Protein AF-A0AA90SZG0-F1 (afdb_monomer)

Mean predicted aligned error: 8.19 Å

pLDDT: mean 75.42, std 12.57, range [46.47, 90.94]

Nearest PDB structures (foldseek):
  5nmt-assembly1_A  TM=8.476E-01  e=6.159E-02  Mus musculus
  5nmt-assembly1_B  TM=8.519E-01  e=8.844E-02  Mus musculus
  6eho-assembly1_A-2  TM=8.075E-01  e=1.270E-01  Homo sapiens
  4n7e-assembly1_A  TM=8.299E-01  e=2.321E-01  Homo sapiens
  6fg9-assembly1_A  TM=7.788E-01  e=2.321E-01  Mus musculus

Sequence (59 aa):
MPQQHCYDLVYRHGLAVADDGATLLMASTSGGVWMSDNAGDSWHTLSTTMPPVYAACFA

Radius of gyration: 11.54 Å; Cα contacts (8 Å, |Δi|>4): 129; chains: 1; bounding box: 28×31×22 Å

Secondary structure (DSSP, 8-state):
---S-------GGGEEE-TTSS-EEEE-TTS-EEEESSTTSS-EEEES-PSPP------

Foldseek 3Di:
DDPPDDDFAFDPQQWEADPVNQWIWGAGQQGWIWIGNGNPPDIDTPTRPHHGDPHDYDD

Solvent-accessible surface area (backbone atoms only — not comparable to full-atom values): 3522 Å² total; per-residue (Å²): 131,84,91,69,89,83,81,77,62,56,51,87,46,8,55,26,72,42,96,82,72,25,36,34,38,42,28,17,44,76,8,37,28,34,38,16,78,57,64,64,79,51,76,45,78,77,44,65,78,45,71,66,41,77,64,46,75,84,133

Structure (mmCIF, N/CA/C/O backbone):
data_AF-A0AA90SZG0-F1
#
_entry.id   AF-A0AA90SZG0-F1
#
loop_
_atom_site.group_PDB
_atom_site.id
_atom_site.type_symbol
_atom_site.label_atom_id
_atom_site.label_alt_id
_atom_site.label_comp_id
_atom_site.label_asym_id
_atom_site.label_entity_id
_atom_site.label_seq_id
_atom_site.pdbx_PDB_ins_code
_atom_site.Cartn_x
_atom_site.Cartn_y
_atom_site.Cartn_z
_atom_site.occupancy
_atom_site.B_iso_or_equiv
_atom_site.auth_seq_id
_atom_site.auth_comp_id
_atom_site.auth_asym_id
_atom_site.auth_atom_id
_atom_site.pdbx_PDB_model_num
ATOM 1 N N . MET A 1 1 ? 17.863 17.602 9.227 1.00 49.34 1 MET A N 1
ATOM 2 C CA . MET A 1 1 ? 16.715 17.800 8.309 1.00 49.34 1 MET A CA 1
ATOM 3 C C . MET A 1 1 ? 15.465 18.069 9.140 1.00 49.34 1 MET A C 1
ATOM 5 O O . MET A 1 1 ? 15.439 17.587 1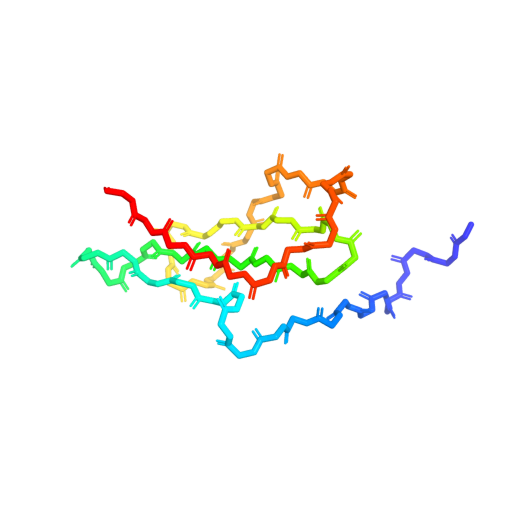0.269 1.00 49.34 1 MET A O 1
ATOM 9 N N . PRO A 1 2 ? 14.485 18.853 8.652 1.00 46.47 2 PRO A N 1
ATOM 10 C CA . PRO A 1 2 ? 13.275 19.177 9.410 1.00 46.47 2 PRO A CA 1
ATOM 11 C C . PRO A 1 2 ? 12.467 17.900 9.658 1.00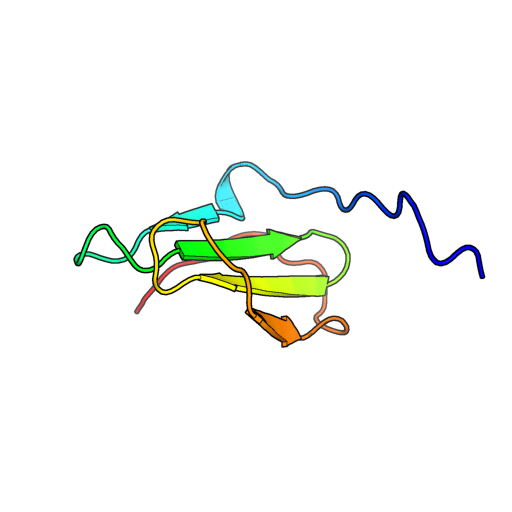 46.47 2 PRO A C 1
ATOM 13 O O . PRO A 1 2 ? 12.211 17.148 8.726 1.00 46.47 2 PRO A O 1
ATOM 16 N N . GLN A 1 3 ? 12.110 17.630 10.912 1.00 61.16 3 GLN A N 1
ATOM 17 C CA . GLN A 1 3 ? 11.424 16.395 11.325 1.00 61.16 3 GLN A CA 1
ATOM 18 C C . GLN A 1 3 ? 9.891 16.502 11.277 1.00 61.16 3 GLN A C 1
ATOM 20 O O . GLN A 1 3 ? 9.201 15.553 11.633 1.00 61.16 3 GLN A O 1
ATOM 25 N N . GLN A 1 4 ? 9.350 17.647 10.854 1.00 47.50 4 GLN A N 1
ATOM 26 C CA . GLN A 1 4 ? 7.914 17.923 10.851 1.00 47.50 4 GLN A CA 1
ATOM 27 C C . GLN A 1 4 ? 7.464 18.415 9.472 1.00 47.50 4 GLN A C 1
ATOM 29 O O . GLN A 1 4 ? 8.169 19.196 8.836 1.00 47.50 4 GLN A O 1
ATOM 34 N N . HIS A 1 5 ? 6.285 17.954 9.038 1.00 53.97 5 HIS A N 1
ATOM 35 C CA . HIS A 1 5 ? 5.666 18.242 7.733 1.00 53.97 5 HIS A CA 1
ATOM 36 C C . HIS A 1 5 ? 6.385 17.655 6.501 1.00 53.97 5 HIS A C 1
ATOM 38 O O . HIS A 1 5 ? 6.370 18.254 5.427 1.00 53.97 5 HIS A O 1
ATOM 44 N N . CYS A 1 6 ? 6.984 16.467 6.626 1.00 52.19 6 CYS A N 1
ATOM 45 C CA . CYS A 1 6 ? 7.405 15.694 5.456 1.00 52.19 6 CYS A CA 1
ATOM 46 C C . CYS A 1 6 ? 6.186 14.999 4.842 1.00 52.19 6 CYS A C 1
ATOM 48 O O . CYS A 1 6 ? 5.673 14.034 5.404 1.00 52.19 6 CYS A O 1
ATOM 50 N N . TYR A 1 7 ? 5.726 15.508 3.702 1.00 56.81 7 TYR A N 1
ATOM 51 C CA . TYR A 1 7 ? 4.665 14.889 2.916 1.00 56.81 7 TYR A CA 1
ATOM 52 C C . TYR A 1 7 ? 5.282 14.048 1.810 1.00 56.81 7 TYR A C 1
ATOM 54 O O . TYR A 1 7 ? 6.171 14.515 1.098 1.00 56.81 7 TYR A O 1
ATOM 62 N N . ASP A 1 8 ? 4.788 12.826 1.668 1.00 61.06 8 ASP A N 1
ATOM 63 C CA . ASP A 1 8 ? 5.191 11.932 0.598 1.00 61.06 8 ASP A CA 1
ATOM 64 C C . ASP A 1 8 ? 4.073 11.805 -0.437 1.00 61.06 8 ASP A C 1
ATOM 66 O O . ASP A 1 8 ? 2.887 11.777 -0.097 1.00 61.06 8 ASP A O 1
ATOM 70 N N . LEU A 1 9 ? 4.449 11.758 -1.710 1.00 64.31 9 LEU A N 1
ATOM 71 C CA . LEU A 1 9 ? 3.505 11.624 -2.809 1.00 64.31 9 LEU A CA 1
ATOM 72 C C . LEU A 1 9 ? 3.218 10.142 -3.040 1.00 64.31 9 LEU A C 1
ATOM 74 O O . LEU A 1 9 ? 4.095 9.364 -3.428 1.00 64.31 9 LEU A O 1
ATOM 78 N N . VAL A 1 10 ? 1.958 9.771 -2.838 1.00 59.72 10 VAL A N 1
ATOM 79 C CA . VAL A 1 10 ? 1.426 8.431 -3.092 1.00 59.72 10 VAL A CA 1
ATOM 80 C C . VAL A 1 10 ? 0.586 8.487 -4.368 1.00 59.72 10 VAL A C 1
ATOM 82 O O . VAL A 1 10 ? -0.337 9.296 -4.477 1.00 59.72 10 VAL A O 1
ATOM 85 N N . TYR A 1 11 ? 0.905 7.652 -5.362 1.00 59.16 11 TYR A N 1
ATOM 86 C CA . TYR A 1 11 ? 0.038 7.498 -6.534 1.00 59.16 11 TYR A CA 1
ATOM 87 C C . TYR A 1 11 ? -1.298 6.870 -6.125 1.00 59.16 11 TYR A C 1
ATOM 89 O O . TYR A 1 11 ? -1.370 6.122 -5.159 1.00 59.16 11 TYR A O 1
ATOM 97 N N . ARG A 1 12 ? -2.363 7.095 -6.906 1.00 58.19 12 ARG A N 1
ATOM 98 C CA . ARG A 1 12 ? -3.683 6.488 -6.643 1.00 58.19 12 ARG A CA 1
ATOM 99 C C . ARG A 1 12 ? -3.644 4.951 -6.554 1.00 58.19 12 ARG A C 1
ATOM 101 O O . ARG A 1 12 ? -4.434 4.379 -5.821 1.00 58.19 12 ARG A O 1
ATOM 108 N N . HIS A 1 13 ? -2.717 4.308 -7.270 1.00 61.84 13 HIS A N 1
ATOM 109 C CA . HIS A 1 13 ? -2.469 2.857 -7.219 1.00 61.84 13 HIS A CA 1
ATOM 110 C C . HIS A 1 13 ? -1.488 2.430 -6.111 1.00 61.84 13 HIS A C 1
ATOM 112 O O . HIS A 1 13 ? -1.154 1.255 -5.996 1.00 61.84 13 HIS A O 1
ATOM 118 N N . GLY A 1 14 ? -0.995 3.378 -5.315 1.00 65.31 14 GLY A N 1
ATOM 119 C CA . GLY A 1 14 ? -0.139 3.128 -4.162 1.00 65.31 14 GLY A CA 1
ATOM 120 C C . GLY A 1 14 ? -0.916 2.773 -2.896 1.00 65.31 14 GLY A C 1
ATOM 121 O O . GLY A 1 14 ? -0.278 2.493 -1.895 1.00 65.31 14 GLY A O 1
ATOM 122 N N . LEU A 1 15 ? -2.256 2.776 -2.919 1.00 79.25 15 LEU A N 1
ATOM 123 C CA . LEU A 1 15 ? -3.100 2.297 -1.821 1.00 79.25 15 LEU A CA 1
ATOM 124 C C . LEU A 1 15 ? -3.765 0.973 -2.218 1.00 79.25 15 LEU A C 1
ATOM 126 O O . LEU A 1 15 ? -4.513 0.931 -3.195 1.00 79.25 15 LEU A O 1
ATOM 130 N N . ALA A 1 16 ? -3.532 -0.073 -1.431 1.00 84.38 16 ALA A N 1
ATOM 131 C CA . ALA A 1 16 ? -4.236 -1.346 -1.511 1.00 84.38 16 ALA A CA 1
ATOM 132 C C . ALA A 1 16 ? -5.013 -1.605 -0.217 1.00 84.38 16 ALA A C 1
ATOM 134 O O . ALA A 1 16 ? -4.571 -1.234 0.870 1.00 84.38 16 ALA A O 1
ATOM 135 N N . VAL A 1 17 ? -6.160 -2.265 -0.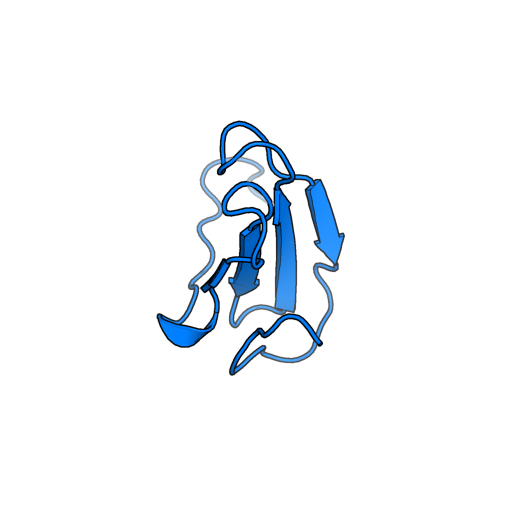350 1.00 85.38 17 VAL A N 1
ATOM 136 C CA . VAL A 1 17 ? -7.012 -2.711 0.758 1.00 85.38 17 VAL A CA 1
ATOM 137 C C . VAL A 1 17 ? -7.069 -4.231 0.688 1.00 85.38 17 VAL A C 1
ATOM 139 O O . VAL A 1 17 ? -7.266 -4.769 -0.402 1.00 85.38 17 VAL A O 1
ATOM 142 N N . ALA A 1 18 ? -6.846 -4.911 1.806 1.00 85.62 18 ALA A N 1
ATOM 143 C CA . ALA A 1 18 ? -6.971 -6.360 1.875 1.00 85.62 18 ALA A CA 1
ATOM 144 C C . ALA A 1 18 ? -8.446 -6.783 1.959 1.00 85.62 18 ALA A C 1
ATOM 146 O O . ALA A 1 18 ? -9.328 -5.981 2.271 1.00 85.62 18 ALA A O 1
ATOM 147 N N . ASP A 1 19 ? -8.709 -8.068 1.723 1.00 85.25 19 ASP A N 1
ATOM 148 C CA . ASP A 1 19 ? -10.066 -8.631 1.708 1.00 85.25 19 ASP A CA 1
ATOM 149 C C . ASP A 1 19 ? -10.790 -8.542 3.063 1.00 85.25 19 ASP A C 1
ATOM 151 O O . ASP A 1 19 ? -12.018 -8.604 3.119 1.00 85.25 19 ASP A O 1
ATOM 155 N N . ASP A 1 20 ? -10.044 -8.371 4.158 1.00 85.31 20 ASP A N 1
ATOM 156 C CA . ASP A 1 20 ? -10.597 -8.149 5.497 1.00 85.31 20 ASP A CA 1
ATOM 157 C C . ASP A 1 20 ? -11.204 -6.742 5.681 1.00 85.31 20 ASP A C 1
ATOM 159 O O . ASP A 1 20 ? -11.897 -6.495 6.669 1.00 85.31 20 ASP A O 1
ATOM 163 N N . GLY A 1 21 ? -10.956 -5.818 4.743 1.00 82.94 21 GLY A N 1
ATOM 164 C CA . GLY A 1 21 ? -11.401 -4.425 4.793 1.00 82.94 21 GLY A CA 1
ATOM 165 C C . GLY A 1 21 ? -10.754 -3.577 5.894 1.00 82.94 21 GLY A C 1
ATOM 166 O O . GLY A 1 21 ? -11.102 -2.404 6.029 1.00 82.94 21 GLY A O 1
ATOM 167 N N . ALA A 1 22 ? -9.831 -4.141 6.672 1.00 86.00 22 ALA A N 1
ATOM 168 C CA . ALA A 1 22 ? -9.174 -3.499 7.809 1.00 86.00 22 ALA A CA 1
ATOM 169 C C . ALA A 1 22 ? -7.675 -3.307 7.568 1.00 86.00 22 ALA A C 1
ATOM 171 O O . ALA A 1 22 ? -7.090 -2.345 8.068 1.00 86.00 22 ALA A O 1
ATOM 172 N N . THR A 1 23 ? -7.059 -4.173 6.767 1.00 88.62 23 THR A N 1
ATOM 173 C CA . THR A 1 23 ? -5.646 -4.075 6.436 1.00 88.62 23 THR A CA 1
ATOM 174 C C . THR A 1 23 ? -5.455 -3.193 5.203 1.00 88.62 23 THR A C 1
ATOM 176 O O . THR A 1 23 ? -5.967 -3.468 4.115 1.00 88.62 23 THR A O 1
ATOM 179 N N . LEU A 1 24 ? -4.700 -2.110 5.366 1.00 89.81 24 LEU A N 1
ATOM 180 C CA . LEU A 1 24 ? -4.358 -1.151 4.321 1.00 89.81 24 LEU A CA 1
ATOM 181 C C . LEU A 1 24 ? -2.854 -1.159 4.075 1.00 89.81 24 LEU A C 1
ATOM 183 O O . LEU A 1 24 ? -2.059 -1.171 5.012 1.00 89.81 24 LEU A O 1
ATOM 187 N N . LEU A 1 25 ? -2.458 -1.073 2.811 1.00 87.19 25 LEU A N 1
ATOM 188 C CA . LEU A 1 25 ? -1.069 -0.904 2.402 1.00 87.19 25 LEU A CA 1
ATOM 189 C C . LEU A 1 25 ? -0.953 0.386 1.598 1.00 87.19 25 LEU A C 1
ATOM 191 O O . LEU A 1 25 ? -1.624 0.545 0.582 1.00 87.19 25 LEU A O 1
ATOM 195 N N . MET A 1 26 ? -0.096 1.296 2.045 1.00 86.12 26 MET A N 1
ATOM 196 C CA . MET A 1 26 ? 0.250 2.519 1.329 1.00 86.12 26 MET A CA 1
ATOM 197 C C . MET A 1 26 ? 1.709 2.483 0.916 1.00 86.12 26 MET A C 1
ATOM 199 O O . MET A 1 26 ? 2.582 2.226 1.737 1.00 86.12 26 MET A O 1
ATOM 203 N N . ALA A 1 27 ? 1.981 2.796 -0.341 1.00 85.00 27 ALA A N 1
ATOM 204 C CA . ALA A 1 27 ? 3.319 2.909 -0.877 1.00 85.00 27 ALA A CA 1
ATOM 205 C C . ALA A 1 27 ? 3.476 4.217 -1.648 1.00 85.00 27 ALA A C 1
ATOM 207 O O . ALA A 1 27 ? 2.670 4.555 -2.518 1.00 85.00 27 ALA A O 1
ATOM 208 N N . SER A 1 28 ? 4.524 4.960 -1.327 1.00 79.00 28 SER A N 1
ATOM 209 C CA . SER A 1 28 ? 4.865 6.207 -1.979 1.00 79.00 28 SER A CA 1
ATOM 210 C C . SER A 1 28 ? 5.872 6.025 -3.101 1.00 79.00 28 SER A C 1
ATOM 212 O O . SER A 1 28 ? 6.648 5.071 -3.189 1.00 79.00 28 SER A O 1
ATOM 214 N N . THR A 1 29 ? 5.898 7.043 -3.947 1.00 71.75 29 THR A N 1
ATOM 215 C CA . THR A 1 29 ? 6.867 7.172 -5.035 1.00 71.75 29 THR A CA 1
ATOM 216 C C . THR A 1 29 ? 8.290 7.418 -4.551 1.00 71.75 29 THR A C 1
ATOM 218 O O . THR A 1 29 ? 9.228 7.176 -5.307 1.00 71.75 29 THR A O 1
ATOM 221 N N . SER A 1 30 ? 8.469 7.868 -3.305 1.00 72.00 30 SER A N 1
ATOM 222 C CA . SER A 1 30 ? 9.791 8.089 -2.717 1.00 72.00 30 SER A CA 1
ATOM 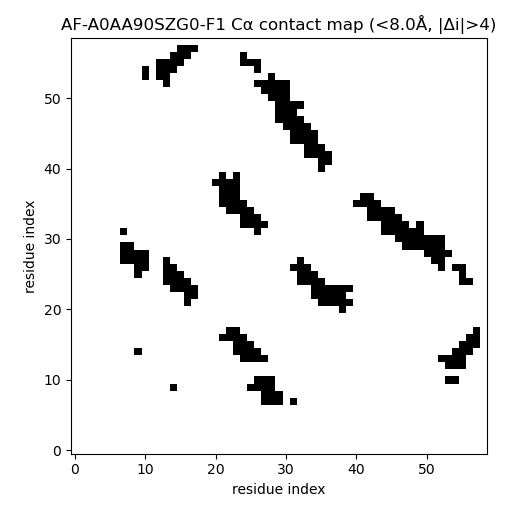223 C C . SER A 1 30 ? 10.402 6.823 -2.096 1.00 72.00 30 SER A C 1
ATOM 225 O O . SER A 1 30 ? 11.548 6.858 -1.653 1.00 72.00 30 S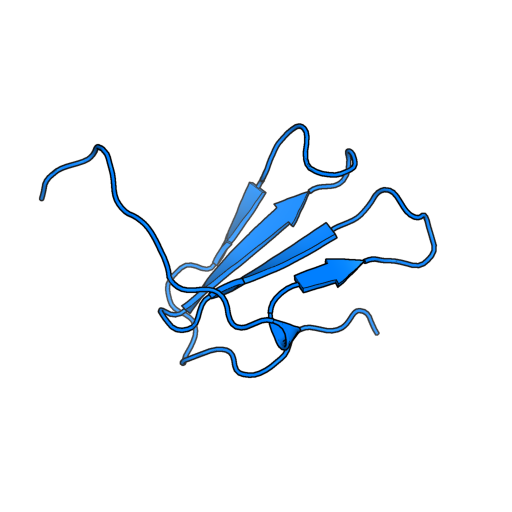ER A O 1
ATOM 227 N N . GLY A 1 31 ? 9.668 5.700 -2.103 1.00 74.12 31 GLY A N 1
ATOM 228 C CA . GLY A 1 31 ? 10.124 4.426 -1.540 1.00 74.12 31 GLY A CA 1
ATOM 229 C C . GLY A 1 31 ? 9.627 4.141 -0.123 1.00 74.12 31 GLY A C 1
ATOM 230 O O . GLY A 1 31 ? 10.071 3.170 0.495 1.00 74.12 31 GLY A O 1
ATOM 231 N N . GLY A 1 32 ? 8.725 4.977 0.395 1.00 83.88 32 GLY A N 1
ATOM 232 C CA . GLY A 1 32 ? 8.016 4.765 1.649 1.00 83.88 32 GLY A CA 1
ATOM 233 C C . GLY A 1 32 ? 6.915 3.726 1.499 1.00 83.88 32 GLY A C 1
ATOM 234 O O . GLY A 1 32 ? 6.130 3.778 0.560 1.00 83.88 32 GLY A O 1
ATOM 235 N N . VAL A 1 33 ? 6.849 2.774 2.419 1.00 85.69 33 VAL A N 1
ATOM 236 C CA . VAL A 1 33 ? 5.800 1.761 2.492 1.00 85.69 33 VAL A CA 1
ATOM 237 C C . VAL A 1 33 ? 5.317 1.671 3.927 1.00 85.69 33 VAL A C 1
ATOM 239 O O . VAL A 1 33 ? 6.108 1.475 4.854 1.00 85.69 33 VAL A O 1
ATOM 242 N N . TRP A 1 34 ? 4.008 1.780 4.096 1.00 89.31 34 TRP A N 1
ATOM 243 C CA . TRP A 1 34 ? 3.323 1.727 5.375 1.00 89.31 34 TRP A CA 1
ATOM 244 C C . TRP A 1 34 ? 2.160 0.756 5.307 1.00 89.31 34 TRP A C 1
ATOM 246 O O . TRP A 1 34 ? 1.474 0.661 4.292 1.00 89.31 34 TRP A O 1
ATOM 256 N N . MET A 1 35 ? 1.916 0.072 6.413 1.00 89.19 35 MET A N 1
ATOM 257 C CA . MET A 1 35 ? 0.784 -0.822 6.580 1.00 89.19 35 MET A CA 1
ATOM 258 C C . MET A 1 35 ? -0.025 -0.393 7.794 1.00 89.19 35 MET A C 1
ATOM 260 O O . MET A 1 35 ? 0.535 0.011 8.811 1.00 89.19 35 MET A O 1
ATOM 264 N N . SER A 1 36 ? -1.335 -0.495 7.682 1.00 90.94 36 SER A N 1
ATOM 265 C CA . SER A 1 36 ? -2.268 -0.377 8.792 1.00 90.94 36 SER A CA 1
ATOM 266 C C . SER A 1 36 ? -3.061 -1.671 8.863 1.00 90.94 36 SER A C 1
ATOM 268 O O . SER A 1 36 ? -3.417 -2.217 7.827 1.00 90.94 36 SER A O 1
ATOM 270 N N . ASP A 1 37 ? -3.314 -2.164 10.064 1.00 89.56 37 ASP A N 1
ATOM 271 C CA . ASP A 1 37 ? -4.161 -3.324 10.366 1.00 89.56 37 ASP A CA 1
ATOM 272 C C . ASP A 1 37 ? -5.479 -2.908 11.050 1.00 89.56 37 ASP A C 1
ATOM 274 O O . ASP A 1 37 ? -6.265 -3.745 11.491 1.00 89.56 37 ASP A O 1
ATOM 278 N N . ASN A 1 38 ? -5.728 -1.599 11.142 1.00 89.12 38 ASN A N 1
ATOM 279 C CA . ASN A 1 38 ? -6.858 -0.995 11.842 1.00 89.12 38 ASN A CA 1
ATOM 280 C C . ASN A 1 38 ? -7.549 0.090 11.004 1.00 89.12 38 ASN A C 1
ATOM 282 O O . ASN A 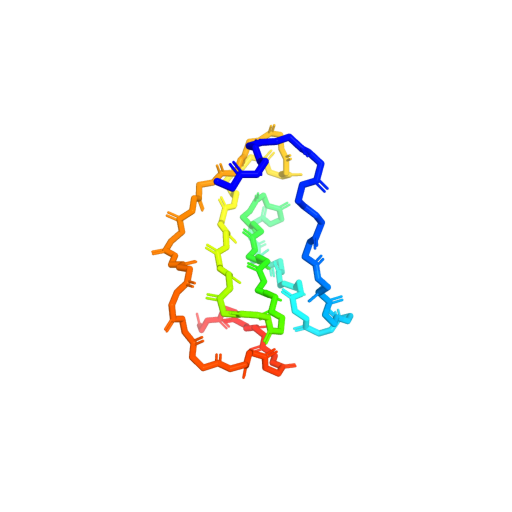1 38 ? -7.873 1.169 11.494 1.00 89.12 38 ASN A O 1
ATOM 286 N N . ALA A 1 39 ? -7.760 -0.193 9.719 1.00 85.50 39 ALA A N 1
ATOM 287 C CA . ALA A 1 39 ? -8.481 0.659 8.772 1.00 85.50 39 ALA A CA 1
ATOM 288 C C . ALA A 1 39 ? -7.923 2.093 8.637 1.00 85.50 39 ALA A C 1
ATOM 290 O O . ALA A 1 39 ? -8.626 3.004 8.200 1.00 85.50 39 ALA A O 1
ATOM 291 N N . GLY A 1 40 ? -6.641 2.291 8.952 1.00 86.69 40 GLY A N 1
ATOM 292 C CA . GLY A 1 40 ? -5.942 3.568 8.830 1.00 86.69 40 GLY A CA 1
ATOM 293 C C . GLY A 1 40 ? -5.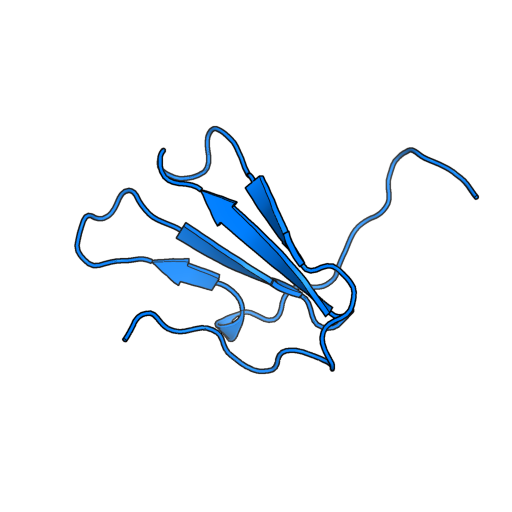836 4.378 10.122 1.00 86.69 40 GLY A C 1
ATOM 294 O O . GLY A 1 40 ? -5.285 5.481 10.062 1.00 86.69 40 GLY A O 1
ATOM 295 N N . ASP A 1 41 ? -6.298 3.853 11.263 1.00 86.56 41 ASP A N 1
ATOM 296 C CA . ASP A 1 41 ? -6.185 4.517 12.572 1.00 86.56 41 ASP A CA 1
ATOM 297 C C . ASP A 1 41 ? -4.718 4.672 13.016 1.00 86.56 41 ASP A C 1
ATOM 299 O O . ASP A 1 41 ? -4.323 5.709 13.556 1.00 86.56 41 ASP A O 1
ATOM 303 N N . SER A 1 42 ? -3.877 3.668 12.753 1.00 87.56 42 SER A N 1
ATOM 304 C CA . SER A 1 42 ? -2.425 3.740 12.929 1.00 87.56 42 SER A CA 1
ATOM 305 C C . SER A 1 42 ? -1.670 3.082 11.784 1.00 87.56 42 SER A C 1
ATOM 307 O O . SER A 1 42 ? -2.135 2.124 11.172 1.00 87.56 42 SER A O 1
ATOM 309 N N . TRP A 1 43 ? -0.464 3.589 11.526 1.00 87.44 43 TRP A N 1
ATOM 310 C CA . TRP A 1 43 ? 0.386 3.140 10.430 1.00 87.44 43 TRP A CA 1
ATOM 311 C C . TRP A 1 43 ? 1.745 2.683 10.944 1.00 87.44 43 TRP A C 1
ATOM 313 O O . TRP A 1 43 ? 2.403 3.370 11.727 1.00 87.44 43 TRP A O 1
ATOM 323 N N . HIS A 1 44 ? 2.183 1.539 10.440 1.00 87.56 44 HIS A N 1
ATOM 324 C CA . HIS A 1 44 ? 3.484 0.949 10.689 1.00 87.56 44 HIS A CA 1
ATOM 325 C C . HIS A 1 44 ? 4.341 1.079 9.437 1.00 87.56 44 HIS A C 1
ATOM 327 O O . HIS A 1 44 ? 3.958 0.629 8.358 1.00 87.56 44 HIS A O 1
ATOM 333 N N . THR A 1 45 ? 5.515 1.687 9.573 1.00 88.56 45 THR A N 1
ATOM 334 C CA . THR A 1 45 ? 6.480 1.791 8.476 1.00 88.56 45 THR A CA 1
ATOM 335 C C . THR A 1 45 ? 7.120 0.430 8.225 1.00 88.56 45 THR A C 1
ATOM 337 O O . THR A 1 45 ? 7.816 -0.094 9.093 1.00 88.56 45 THR A O 1
ATOM 340 N N . LEU A 1 46 ? 6.910 -0.125 7.034 1.00 83.81 46 LEU A N 1
ATOM 341 C CA . LEU A 1 46 ? 7.547 -1.366 6.593 1.00 83.81 46 LEU A CA 1
ATOM 342 C C . LEU A 1 46 ? 8.910 -1.091 5.950 1.00 83.81 46 LEU A C 1
ATOM 344 O O . LEU A 1 46 ? 9.869 -1.822 6.185 1.00 83.81 46 LEU A O 1
ATOM 348 N N . SER A 1 47 ? 9.006 -0.035 5.139 1.00 79.38 47 SER A N 1
ATOM 349 C CA . SER A 1 47 ? 10.245 0.366 4.469 1.00 79.38 47 SER A CA 1
ATOM 350 C C . SER A 1 47 ? 10.205 1.840 4.072 1.00 79.38 47 SER A C 1
ATOM 352 O O . SER A 1 47 ? 9.133 2.407 3.902 1.00 79.38 47 SER A O 1
ATOM 354 N N . THR A 1 48 ? 11.367 2.473 3.932 1.00 76.69 48 THR A N 1
ATOM 355 C CA . THR A 1 48 ? 11.510 3.858 3.432 1.00 76.69 48 THR A CA 1
ATOM 356 C C . THR A 1 48 ? 12.582 3.998 2.359 1.00 76.69 48 THR A C 1
ATOM 358 O O . THR A 1 48 ? 12.942 5.107 1.974 1.00 76.69 48 THR A O 1
ATOM 361 N N . THR A 1 49 ? 13.134 2.878 1.898 1.00 76.12 49 THR A N 1
ATOM 362 C CA . THR A 1 49 ? 14.294 2.839 0.999 1.00 76.12 49 THR A CA 1
ATOM 363 C C . THR A 1 49 ? 14.026 2.015 -0.254 1.00 76.12 49 THR A C 1
ATOM 365 O O . THR A 1 49 ? 14.963 1.607 -0.943 1.00 76.12 49 THR A O 1
ATOM 368 N N . MET A 1 50 ? 12.755 1.744 -0.561 1.00 71.44 50 MET A N 1
ATOM 369 C CA . MET A 1 50 ? 12.417 1.042 -1.792 1.00 71.44 50 MET A CA 1
ATOM 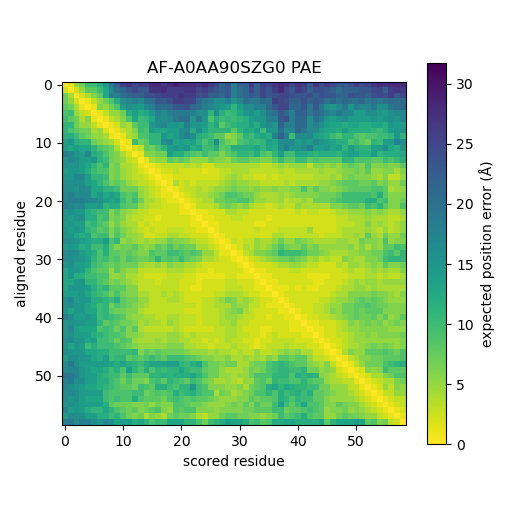370 C C . MET A 1 50 ? 12.683 1.919 -3.025 1.00 71.44 50 MET A C 1
ATOM 372 O O . MET A 1 50 ? 12.616 3.146 -2.952 1.00 71.44 50 MET A O 1
ATOM 376 N N . PRO A 1 51 ? 12.952 1.307 -4.190 1.00 72.06 51 PRO A N 1
ATOM 377 C CA . PRO A 1 51 ? 12.817 2.003 -5.462 1.00 72.06 51 PRO A CA 1
ATOM 378 C C . PRO A 1 51 ? 11.400 2.588 -5.603 1.00 72.06 51 PRO A C 1
ATOM 380 O O . PRO A 1 51 ? 10.478 2.080 -4.958 1.00 72.06 51 PRO A O 1
ATOM 383 N N . PRO A 1 52 ? 11.192 3.601 -6.465 1.00 70.38 52 PRO A N 1
ATOM 384 C CA . PRO A 1 52 ? 9.884 4.221 -6.652 1.00 70.38 52 PRO A CA 1
ATOM 385 C C . PRO A 1 52 ? 8.772 3.189 -6.864 1.00 70.38 52 PRO A C 1
ATOM 387 O O . PRO A 1 52 ? 8.818 2.404 -7.816 1.00 70.38 52 PRO A O 1
ATOM 390 N N . VAL A 1 53 ? 7.780 3.178 -5.968 1.00 67.56 53 VAL A N 1
ATOM 391 C CA . VAL A 1 53 ? 6.684 2.208 -6.022 1.00 67.56 53 VAL A CA 1
ATOM 392 C C . VAL A 1 53 ? 5.594 2.717 -6.962 1.00 67.56 53 VAL A C 1
ATOM 394 O O . VAL A 1 53 ? 5.026 3.790 -6.762 1.00 67.56 53 VAL A O 1
ATOM 397 N N . TYR A 1 54 ? 5.309 1.940 -8.010 1.00 65.94 54 TYR A N 1
ATOM 398 C CA . TYR A 1 54 ? 4.300 2.276 -9.022 1.00 65.94 54 TYR A CA 1
ATOM 399 C C . TYR A 1 54 ? 2.900 1.745 -8.685 1.00 65.94 54 TYR A C 1
ATOM 401 O O . TYR A 1 54 ? 1.907 2.393 -9.016 1.00 65.94 54 TYR A O 1
ATOM 409 N N . ALA A 1 55 ? 2.817 0.583 -8.035 1.00 68.06 55 ALA A N 1
ATOM 410 C CA . ALA A 1 55 ? 1.570 -0.022 -7.584 1.00 68.06 55 ALA A CA 1
ATOM 411 C C . ALA A 1 55 ? 1.826 -0.927 -6.373 1.00 68.06 55 ALA A C 1
ATOM 413 O O . ALA A 1 55 ? 2.888 -1.547 -6.280 1.00 68.06 55 ALA A O 1
ATOM 414 N N . ALA A 1 56 ? 0.847 -1.015 -5.477 1.00 73.88 56 ALA A N 1
ATOM 415 C CA . ALA A 1 56 ? 0.831 -1.957 -4.366 1.00 73.88 56 ALA A CA 1
ATOM 416 C C . ALA A 1 56 ? -0.389 -2.882 -4.510 1.00 73.88 56 ALA A C 1
ATOM 418 O O . ALA A 1 56 ? -1.471 -2.417 -4.864 1.00 73.88 56 ALA A O 1
ATOM 419 N N . CYS A 1 57 ? -0.228 -4.182 -4.254 1.00 75.38 57 CYS A N 1
ATOM 420 C CA . CYS A 1 57 ? -1.341 -5.123 -4.124 1.00 75.38 57 CYS A CA 1
ATOM 421 C C . CYS A 1 57 ? -1.031 -6.159 -3.038 1.00 75.38 57 CYS A C 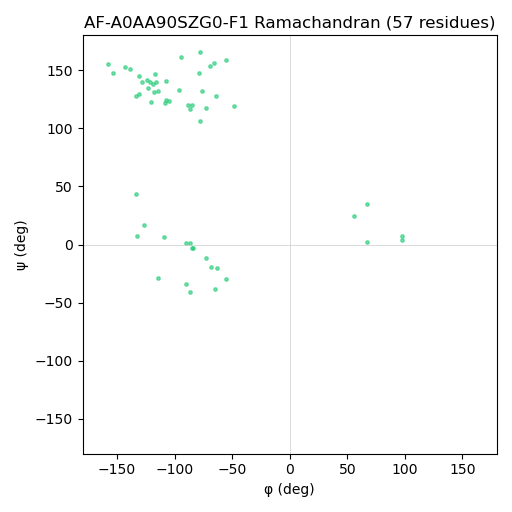1
ATOM 423 O O . CYS A 1 57 ? 0.135 -6.467 -2.786 1.00 75.38 57 CYS A O 1
ATOM 425 N N . PHE A 1 58 ? -2.077 -6.697 -2.415 1.00 70.88 58 PHE A N 1
ATOM 426 C CA . PHE A 1 58 ? -1.970 -7.920 -1.624 1.00 70.88 58 PHE A CA 1
ATOM 427 C C . PHE A 1 58 ? -1.954 -9.130 -2.576 1.00 70.88 58 PHE A C 1
ATOM 429 O O . PHE A 1 58 ? -2.518 -9.048 -3.671 1.00 70.88 58 PHE A O 1
ATOM 436 N N . ALA A 1 59 ? -1.233 -10.190 -2.201 1.00 65.69 59 ALA A N 1
ATOM 437 C CA . ALA A 1 59 ? -1.113 -11.435 -2.967 1.00 65.69 59 ALA A CA 1
ATOM 438 C C . ALA A 1 59 ? -2.099 -12.493 -2.467 1.00 65.69 59 ALA A C 1
ATOM 440 O O . ALA A 1 59 ? -2.350 -12.504 -1.241 1.00 65.69 59 ALA A O 1
#